Protein AF-A0A527GI43-F1 (afdb_monomer)

Radius of gyration: 19.09 Å; Cα contacts (8 Å, |Δi|>4): 67; chains: 1; bounding box: 38×27×51 Å

Foldseek 3Di:
DDEDAEEDEDQDDDPVVRVVVVVVVCVVPPPHPYYHYDYPVVVVCVPPNVVPPPPVVVVVVLVVVLVVVVVVPDDSVNSVCVSVVPVD

Solvent-accessible surface area (backbone atoms only — not comparable to full-atom values): 5132 Å² total; per-residue (Å²): 128,76,82,39,70,48,76,48,53,68,84,76,80,63,78,73,51,44,61,57,52,50,55,52,48,46,61,77,56,58,50,60,76,47,81,40,82,45,52,55,68,54,44,41,50,48,48,53,43,42,56,41,64,46,46,46,50,52,52,51,52,54,50,52,52,45,50,53,46,33,77,73,70,44,55,63,67,60,48,49,54,54,53,60,69,70,69,119

Secondary structure (DSSP, 8-state):
---EEEEE---SS-THHHHHHHHHHHHHTPSEEEEEE--HHHHHIIIIIIIIIIIIHHHHHHHHHHHHHHHTT--HHHHHHHHHHT--

Structure (mmCIF, N/CA/C/O backbone):
data_AF-A0A527GI43-F1
#
_entry.id   AF-A0A527GI43-F1
#
loop_
_atom_site.group_PDB
_atom_site.id
_atom_site.type_symbol
_atom_site.label_atom_id
_atom_site.label_alt_id
_atom_site.label_comp_id
_atom_site.label_asym_id
_atom_site.label_entity_id
_atom_site.label_seq_id
_atom_site.pdbx_PDB_ins_code
_atom_site.Cartn_x
_atom_site.Cartn_y
_atom_site.Cartn_z
_atom_site.occupancy
_atom_site.B_iso_or_equiv
_atom_site.auth_seq_id
_atom_site.auth_comp_id
_atom_site.auth_asym_id
_atom_site.auth_atom_id
_atom_site.pdbx_PDB_model_num
ATOM 1 N N . LYS A 1 1 ? -2.432 -18.354 -3.478 1.00 62.66 1 LYS A N 1
ATOM 2 C CA . LYS A 1 1 ? -1.340 -17.353 -3.383 1.00 62.66 1 LYS A CA 1
ATOM 3 C C . LYS A 1 1 ? -1.957 -15.965 -3.517 1.00 62.66 1 LYS A C 1
ATOM 5 O O . LYS A 1 1 ? -2.859 -15.832 -4.340 1.00 62.66 1 LYS A O 1
ATOM 10 N N . ALA A 1 2 ? -1.539 -14.991 -2.707 1.00 74.94 2 ALA A N 1
ATOM 11 C CA . ALA A 1 2 ? -2.043 -13.620 -2.803 1.00 74.94 2 ALA A CA 1
ATOM 12 C C . ALA A 1 2 ? -1.706 -13.040 -4.184 1.00 74.94 2 ALA A C 1
ATOM 14 O O . ALA A 1 2 ? -0.604 -13.247 -4.687 1.00 74.94 2 ALA A O 1
ATOM 15 N N . LYS A 1 3 ? -2.680 -12.393 -4.823 1.00 85.44 3 LYS A N 1
ATOM 16 C CA . LYS A 1 3 ? -2.496 -11.735 -6.116 1.00 85.44 3 LYS A CA 1
ATOM 17 C C . LYS A 1 3 ? -1.879 -10.361 -5.872 1.00 85.44 3 LYS A C 1
ATOM 19 O O . LYS A 1 3 ? -2.442 -9.596 -5.098 1.00 85.44 3 LYS A O 1
ATOM 24 N N . GLN A 1 4 ? -0.769 -10.050 -6.538 1.00 91.44 4 GLN A N 1
ATOM 25 C CA . GLN A 1 4 ? -0.075 -8.772 -6.360 1.00 91.44 4 GLN A CA 1
ATOM 26 C C . GLN A 1 4 ? 0.315 -8.121 -7.686 1.00 91.44 4 GLN A C 1
ATOM 28 O O . GLN A 1 4 ? 0.429 -8.780 -8.722 1.00 91.44 4 GLN A O 1
ATOM 33 N N . HIS A 1 5 ? 0.490 -6.805 -7.651 1.00 95.19 5 HIS A N 1
ATOM 34 C CA . HIS A 1 5 ? 1.094 -6.019 -8.723 1.00 95.19 5 HIS A CA 1
ATOM 35 C C . HIS A 1 5 ? 2.510 -5.633 -8.314 1.00 95.19 5 HIS A C 1
ATOM 37 O O . HIS A 1 5 ? 2.827 -5.629 -7.128 1.00 95.19 5 HIS A O 1
ATOM 43 N N . MET A 1 6 ? 3.350 -5.297 -9.285 1.00 95.88 6 MET A N 1
ATOM 44 C CA . MET A 1 6 ? 4.710 -4.844 -9.018 1.00 95.88 6 MET A CA 1
ATOM 45 C C . MET A 1 6 ? 5.087 -3.666 -9.908 1.00 95.88 6 MET A C 1
ATOM 47 O O . MET A 1 6 ? 4.527 -3.488 -10.993 1.00 95.88 6 MET A O 1
ATOM 51 N N . VAL A 1 7 ? 6.079 -2.909 -9.451 1.00 97.38 7 VAL A N 1
ATOM 52 C CA . VAL A 1 7 ? 6.796 -1.898 -10.229 1.00 97.38 7 VAL A CA 1
ATOM 53 C C . VAL A 1 7 ? 8.234 -2.361 -10.469 1.00 97.38 7 VAL A C 1
ATOM 55 O O . VAL A 1 7 ? 8.780 -3.151 -9.700 1.00 97.38 7 VAL A O 1
ATOM 58 N N . SER A 1 8 ? 8.858 -1.924 -11.558 1.00 97.25 8 SER A N 1
ATOM 59 C CA . SER A 1 8 ? 10.260 -2.226 -11.871 1.00 97.25 8 SER A CA 1
ATOM 60 C C . SER A 1 8 ? 10.912 -1.092 -12.645 1.00 97.25 8 SER A C 1
ATOM 62 O O . SER A 1 8 ? 10.286 -0.483 -13.511 1.00 97.25 8 SER A O 1
ATOM 64 N N . ALA A 1 9 ? 12.185 -0.841 -12.355 1.00 97.94 9 ALA A N 1
ATOM 65 C CA . ALA A 1 9 ? 12.999 0.162 -13.028 1.00 97.94 9 ALA A CA 1
ATOM 66 C C . ALA A 1 9 ? 14.316 -0.459 -13.505 1.00 97.94 9 ALA A C 1
ATOM 68 O O . ALA A 1 9 ? 14.911 -1.283 -12.810 1.00 97.94 9 ALA A O 1
ATOM 69 N N . LEU A 1 10 ? 14.787 -0.033 -14.678 1.00 98.25 10 LEU A N 1
ATOM 70 C CA . LEU A 1 10 ? 16.158 -0.287 -15.116 1.00 98.25 10 LEU A CA 1
ATOM 71 C C . LEU A 1 10 ? 17.043 0.822 -14.536 1.00 98.25 10 LEU A C 1
ATOM 73 O O . LEU A 1 10 ? 16.973 1.958 -14.998 1.00 98.25 10 LEU A O 1
ATOM 77 N N . MET A 1 11 ? 17.832 0.507 -13.506 1.00 97.25 11 MET A N 1
ATOM 78 C CA . MET A 1 11 ? 18.731 1.482 -12.870 1.00 97.25 11 MET A CA 1
ATOM 79 C C . MET A 1 11 ? 19.879 1.886 -13.796 1.00 97.25 11 MET A C 1
ATOM 81 O O . MET A 1 11 ? 20.232 3.056 -13.903 1.00 97.25 11 MET A O 1
ATOM 85 N N . GLN A 1 12 ? 20.466 0.896 -14.460 1.00 97.12 12 GLN A N 1
ATOM 86 C CA . GLN A 1 12 ? 21.610 1.057 -15.344 1.00 97.12 12 GLN A CA 1
ATOM 87 C C . GLN A 1 12 ? 21.695 -0.142 -16.288 1.00 97.12 12 GLN A C 1
ATOM 89 O O . GLN A 1 12 ? 21.189 -1.217 -15.963 1.00 97.12 12 GLN A O 1
ATOM 94 N N . GLY A 1 13 ? 22.382 0.035 -17.414 1.00 96.94 13 GLY A N 1
ATOM 95 C CA . GLY A 1 13 ? 22.581 -1.009 -18.418 1.00 96.94 13 GLY A CA 1
ATOM 96 C C . GLY A 1 13 ? 21.784 -0.771 -19.702 1.00 96.94 13 GLY A C 1
ATOM 97 O O . GLY A 1 13 ? 21.068 0.228 -19.820 1.00 96.94 13 GLY A O 1
ATOM 98 N N . PRO A 1 14 ? 21.951 -1.653 -20.698 1.00 98.00 14 PRO A N 1
ATOM 99 C CA . PRO A 1 14 ? 21.225 -1.569 -21.952 1.00 98.00 14 PRO A CA 1
ATOM 100 C C . PRO A 1 14 ? 19.739 -1.888 -21.756 1.00 98.00 14 PRO A C 1
ATOM 102 O O . PRO A 1 14 ? 19.344 -2.668 -20.893 1.00 98.00 14 PRO A O 1
ATOM 105 N N . GLU A 1 15 ? 18.910 -1.318 -22.623 1.00 96.69 15 GLU A N 1
ATOM 106 C CA . GLU A 1 15 ? 17.450 -1.448 -22.588 1.00 96.69 15 GLU A CA 1
ATOM 107 C C . GLU A 1 15 ? 16.956 -2.909 -22.577 1.00 96.69 15 GLU A C 1
ATOM 109 O O . GLU A 1 15 ? 15.957 -3.239 -21.935 1.00 96.69 15 GLU A O 1
ATOM 114 N N . GLU A 1 16 ? 17.687 -3.806 -23.242 1.00 95.44 16 GLU A N 1
ATOM 115 C CA . GLU A 1 16 ? 17.387 -5.241 -23.291 1.00 95.44 16 GLU A CA 1
ATOM 116 C C . GLU A 1 16 ? 17.429 -5.937 -21.920 1.00 95.44 16 GLU A C 1
ATOM 118 O O . GLU A 1 16 ? 16.769 -6.964 -21.728 1.00 95.44 16 GLU A O 1
ATOM 123 N N . ASP A 1 17 ? 18.155 -5.382 -20.947 1.00 98.12 17 ASP A N 1
ATOM 124 C CA . ASP A 1 17 ? 18.264 -5.969 -19.613 1.00 98.12 17 ASP A CA 1
ATOM 125 C C . ASP A 1 17 ? 16.995 -5.760 -18.784 1.00 98.12 17 ASP A C 1
ATOM 127 O O . ASP A 1 17 ? 16.717 -6.569 -17.895 1.00 98.12 17 ASP A O 1
ATOM 131 N N . TYR A 1 18 ? 16.159 -4.764 -19.115 1.00 98.31 18 TYR A N 1
ATOM 132 C CA . TYR A 1 18 ? 14.859 -4.595 -18.459 1.00 98.31 18 TYR A CA 1
ATOM 133 C C . TYR A 1 18 ? 13.996 -5.853 -18.614 1.00 98.31 18 TYR A C 1
ATOM 135 O O . TYR A 1 18 ? 13.436 -6.346 -17.636 1.00 98.31 18 TYR A O 1
ATOM 143 N N . ALA A 1 19 ? 13.916 -6.412 -19.827 1.00 97.00 19 ALA A N 1
ATOM 144 C CA . ALA A 1 19 ? 13.091 -7.589 -20.098 1.00 97.00 19 ALA A CA 1
ATOM 145 C C . ALA A 1 19 ? 13.591 -8.828 -19.336 1.00 97.00 19 ALA A C 1
ATOM 147 O O . ALA A 1 19 ? 12.789 -9.593 -18.794 1.00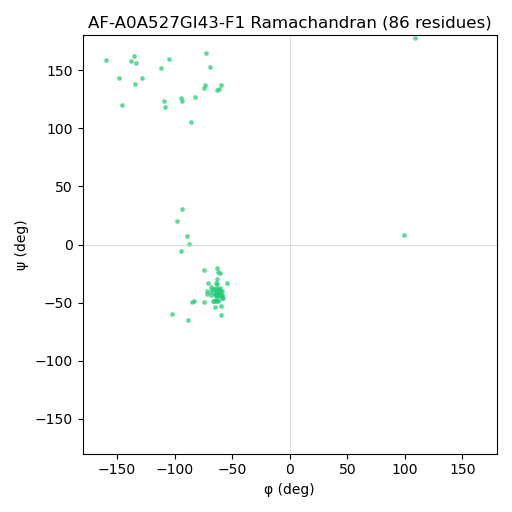 97.00 19 ALA A O 1
ATOM 148 N N . LYS A 1 20 ? 14.919 -9.000 -19.247 1.00 97.38 20 LYS A N 1
ATOM 149 C CA . LYS A 1 20 ? 15.551 -10.079 -18.471 1.00 97.38 20 LYS A CA 1
ATOM 150 C C . LYS A 1 20 ? 15.244 -9.921 -16.976 1.00 97.38 20 LYS A C 1
ATOM 152 O O . LYS A 1 20 ? 14.797 -10.874 -16.338 1.00 97.38 20 LYS A O 1
ATOM 157 N N . GLY A 1 21 ? 15.425 -8.715 -16.432 1.00 97.75 21 GLY A N 1
ATOM 158 C CA . GLY A 1 21 ? 15.142 -8.401 -15.030 1.00 97.75 21 GLY A CA 1
ATOM 159 C C . GLY A 1 21 ? 13.668 -8.576 -14.663 1.00 97.75 21 GLY A C 1
ATOM 160 O O . GLY A 1 21 ? 13.353 -9.196 -13.649 1.00 97.75 21 GLY A O 1
ATOM 161 N N . GLU A 1 22 ? 12.753 -8.111 -15.516 1.00 97.50 22 GLU A N 1
ATOM 162 C CA . GLU A 1 22 ? 11.311 -8.251 -15.300 1.00 97.50 22 GLU A CA 1
ATOM 163 C C . GLU A 1 22 ? 10.874 -9.725 -15.288 1.00 97.50 22 GLU A C 1
ATOM 165 O O . GLU A 1 22 ? 10.063 -10.124 -14.449 1.00 97.50 22 GLU A O 1
ATOM 170 N N . ALA A 1 23 ? 11.423 -10.556 -16.182 1.00 96.94 23 ALA A N 1
ATOM 171 C CA . ALA A 1 23 ? 11.132 -11.988 -16.205 1.00 96.94 23 ALA A CA 1
ATOM 172 C C . ALA A 1 23 ? 11.553 -12.676 -14.895 1.00 96.94 23 ALA A C 1
ATOM 174 O O . ALA A 1 23 ? 10.780 -13.451 -14.328 1.00 96.94 23 ALA A O 1
ATOM 175 N N . ILE A 1 24 ? 12.739 -12.345 -14.377 1.00 97.56 24 ILE A N 1
ATOM 176 C CA . ILE A 1 24 ? 13.229 -12.849 -13.087 1.00 97.56 24 ILE A CA 1
ATOM 177 C C . ILE A 1 24 ? 12.333 -12.359 -11.943 1.00 97.56 24 ILE A C 1
ATOM 179 O O . ILE A 1 24 ? 11.891 -13.158 -11.117 1.00 97.56 24 ILE A O 1
ATOM 183 N N . ALA A 1 25 ? 12.003 -11.068 -11.912 1.00 96.94 25 ALA A N 1
ATOM 184 C CA . ALA A 1 25 ? 11.170 -10.493 -10.862 1.00 96.94 25 ALA A CA 1
ATOM 185 C C . ALA A 1 25 ? 9.766 -11.126 -10.818 1.00 96.94 25 ALA A C 1
ATOM 187 O O . ALA A 1 25 ? 9.264 -11.435 -9.738 1.00 96.94 25 ALA A O 1
ATOM 188 N N . LYS A 1 26 ? 9.164 -11.420 -11.979 1.00 96.31 26 LYS A N 1
ATOM 189 C CA . LYS A 1 26 ? 7.877 -12.133 -12.078 1.00 96.31 26 LYS A CA 1
ATOM 190 C C . LYS A 1 26 ? 7.928 -13.560 -11.531 1.00 96.31 26 LYS A C 1
ATOM 192 O O . LYS A 1 26 ? 6.905 -14.047 -11.053 1.00 96.31 26 LYS A O 1
ATOM 197 N N . ILE A 1 27 ? 9.085 -14.223 -11.590 1.00 96.44 27 ILE A N 1
ATOM 198 C CA . ILE A 1 27 ? 9.293 -15.548 -10.988 1.00 96.44 27 ILE A CA 1
ATOM 199 C C . ILE A 1 27 ? 9.401 -15.420 -9.467 1.00 96.44 27 ILE A C 1
ATOM 201 O O . ILE A 1 27 ? 8.699 -16.132 -8.749 1.00 96.44 27 ILE A O 1
ATOM 205 N N . ILE A 1 28 ? 10.236 -14.494 -8.983 1.00 95.94 28 ILE A N 1
ATOM 206 C CA . ILE A 1 28 ? 10.471 -14.268 -7.547 1.00 95.94 28 ILE A CA 1
ATOM 207 C C . ILE A 1 28 ? 9.161 -13.901 -6.836 1.00 95.94 28 ILE A C 1
ATOM 209 O O . ILE A 1 28 ? 8.833 -14.474 -5.799 1.00 95.94 28 ILE A O 1
ATOM 213 N N . TRP A 1 29 ? 8.378 -12.995 -7.425 1.00 94.25 29 TRP A N 1
ATOM 214 C CA . TRP A 1 29 ? 7.159 -12.444 -6.827 1.00 94.25 29 TRP A CA 1
ATOM 215 C C . TRP A 1 29 ? 5.868 -13.122 -7.314 1.00 94.25 29 TRP A C 1
ATOM 217 O O . TRP A 1 29 ? 4.778 -12.557 -7.209 1.00 94.25 29 TRP A O 1
ATOM 227 N N . ALA A 1 30 ? 5.943 -14.338 -7.862 1.00 94.00 30 ALA A N 1
ATOM 228 C CA . ALA A 1 30 ? 4.765 -15.019 -8.396 1.00 94.00 30 ALA A CA 1
ATOM 229 C C . ALA A 1 30 ? 3.702 -15.312 -7.304 1.00 94.00 30 ALA A C 1
ATOM 231 O O . ALA A 1 30 ? 4.024 -15.931 -6.283 1.00 94.00 30 ALA A O 1
ATOM 232 N N . PRO A 1 31 ? 2.403 -15.011 -7.535 1.00 94.88 31 PRO A N 1
ATOM 233 C CA . PRO A 1 31 ? 1.795 -14.609 -8.803 1.00 94.88 31 PRO A CA 1
ATOM 234 C C . PRO A 1 31 ? 1.711 -13.083 -8.986 1.00 94.88 31 PRO A C 1
ATOM 236 O O . PRO A 1 31 ? 1.041 -12.385 -8.223 1.00 94.88 31 PRO A O 1
ATOM 239 N N . VAL A 1 32 ? 2.303 -12.587 -10.076 1.00 95.25 32 VAL A N 1
ATOM 240 C CA . VAL A 1 32 ? 2.224 -11.177 -10.484 1.00 95.25 32 VAL A CA 1
ATOM 241 C C . VAL A 1 32 ? 1.089 -10.981 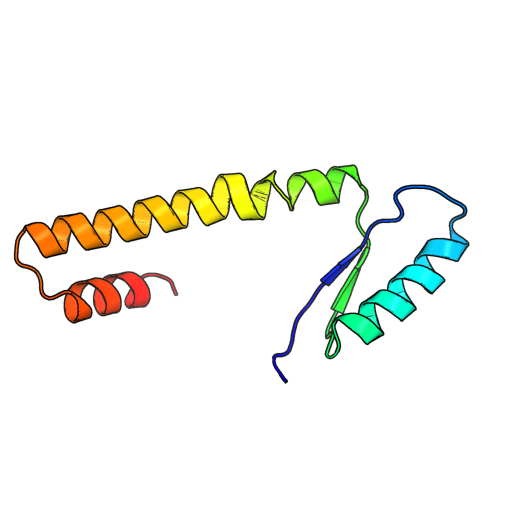-11.489 1.00 95.25 32 VAL A C 1
ATOM 243 O O . VAL A 1 32 ? 1.049 -11.642 -12.523 1.00 95.25 32 VAL A O 1
ATOM 246 N N . MET A 1 33 ? 0.177 -10.051 -11.205 1.00 94.88 33 MET A N 1
ATOM 247 C CA . MET A 1 33 ? -0.935 -9.696 -12.093 1.00 94.88 33 MET A CA 1
ATOM 248 C C . MET A 1 33 ? -0.536 -8.662 -13.149 1.00 94.88 33 MET A C 1
ATOM 250 O O . MET A 1 33 ? -0.817 -8.834 -14.330 1.00 94.88 33 MET A O 1
ATOM 254 N N . ARG A 1 34 ? 0.102 -7.567 -12.718 1.00 96.44 34 ARG A N 1
ATOM 255 C CA . ARG A 1 34 ? 0.646 -6.524 -13.599 1.00 96.44 34 ARG A CA 1
ATOM 256 C C . ARG A 1 34 ? 2.050 -6.171 -13.141 1.00 96.44 34 ARG A C 1
ATOM 258 O O . ARG A 1 34 ? 2.280 -6.052 -11.940 1.00 96.44 34 ARG A O 1
ATOM 265 N N . SER A 1 35 ? 2.937 -6.002 -14.112 1.00 97.06 35 SER A N 1
ATOM 266 C CA . SER A 1 35 ? 4.262 -5.421 -13.929 1.00 97.06 35 SER A CA 1
ATOM 267 C C . SER A 1 35 ? 4.261 -4.050 -14.586 1.00 97.06 35 SER A C 1
ATOM 269 O O . SER A 1 35 ? 3.904 -3.934 -15.759 1.00 97.06 35 SER A O 1
ATOM 271 N N . HIS A 1 36 ? 4.585 -3.022 -13.814 1.00 98.00 36 HIS A N 1
ATOM 272 C CA . HIS A 1 36 ? 4.607 -1.638 -14.257 1.00 98.00 36 HIS A CA 1
ATOM 273 C C . HIS A 1 36 ? 6.051 -1.165 -14.362 1.00 98.00 36 HIS A C 1
ATOM 275 O O . HIS A 1 36 ? 6.771 -1.111 -13.365 1.00 98.00 36 HIS A O 1
ATOM 281 N N . ARG A 1 37 ? 6.472 -0.785 -15.566 1.00 98.12 37 ARG A N 1
ATOM 282 C CA . ARG A 1 37 ? 7.759 -0.122 -15.738 1.00 98.12 37 ARG A CA 1
ATOM 283 C C . ARG A 1 37 ? 7.686 1.319 -15.249 1.00 98.12 37 ARG A C 1
ATOM 285 O O . ARG A 1 37 ? 6.760 2.036 -15.620 1.00 98.12 37 ARG A O 1
ATOM 292 N N . VAL A 1 38 ? 8.691 1.742 -14.492 1.00 98.50 38 VAL A N 1
ATOM 293 C CA . VAL A 1 38 ? 8.882 3.124 -14.035 1.00 98.50 38 VAL A CA 1
ATOM 294 C C . VAL A 1 38 ? 10.342 3.550 -14.219 1.00 98.50 38 VAL A C 1
ATOM 296 O O . VAL A 1 38 ? 11.226 2.707 -14.398 1.00 98.50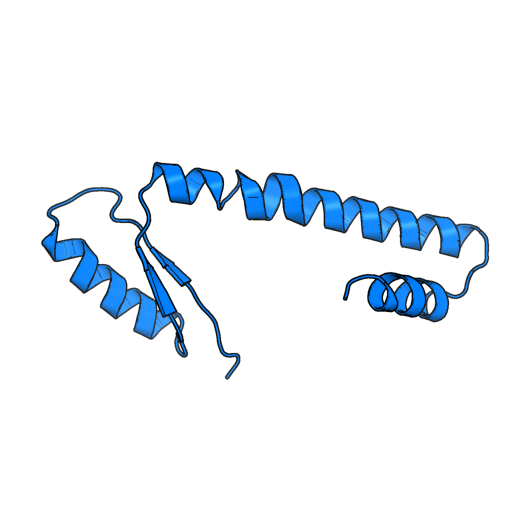 38 VAL A O 1
ATOM 299 N N . SER A 1 39 ? 10.611 4.856 -14.202 1.00 98.38 39 SER A N 1
ATOM 300 C CA . SER A 1 39 ? 11.983 5.359 -14.066 1.00 98.38 39 SER A CA 1
ATOM 301 C C . SER A 1 39 ? 12.500 5.162 -12.634 1.00 98.38 39 SER A C 1
ATOM 303 O O . SER A 1 39 ? 11.725 4.932 -11.706 1.00 98.38 39 SER A O 1
ATOM 305 N N . VAL A 1 40 ? 13.815 5.280 -12.430 1.00 98.06 40 VAL A N 1
ATOM 306 C CA . VAL A 1 40 ? 14.416 5.250 -11.082 1.00 98.06 40 VAL A CA 1
ATOM 307 C C . VAL A 1 40 ? 13.889 6.395 -10.215 1.00 98.06 40 VAL A C 1
ATOM 309 O O . VAL A 1 40 ? 13.583 6.194 -9.046 1.00 98.06 40 VAL A O 1
ATOM 312 N N . GLU A 1 41 ? 13.731 7.585 -10.792 1.00 98.38 41 GLU A N 1
ATOM 313 C CA . GLU A 1 41 ? 13.171 8.743 -10.091 1.00 98.38 41 GLU A CA 1
ATOM 314 C C . GLU A 1 41 ? 11.713 8.500 -9.674 1.00 98.38 41 GLU A C 1
ATOM 316 O O . GLU A 1 41 ? 11.337 8.761 -8.537 1.00 98.38 41 GLU A O 1
ATOM 321 N N . GLN A 1 42 ? 10.899 7.915 -10.558 1.00 98.69 42 GLN A N 1
ATOM 322 C CA . GLN A 1 42 ? 9.532 7.518 -10.219 1.00 98.69 42 GLN A CA 1
ATOM 323 C C . GLN A 1 42 ? 9.504 6.430 -9.142 1.00 98.69 42 GLN A C 1
ATOM 325 O O . GLN A 1 42 ? 8.640 6.477 -8.272 1.00 98.69 42 GLN A O 1
ATOM 330 N N . MET A 1 43 ? 10.447 5.481 -9.161 1.00 98.31 43 MET A N 1
ATOM 331 C CA . MET A 1 43 ? 10.594 4.509 -8.076 1.00 98.31 43 MET A CA 1
ATOM 332 C C . MET A 1 43 ? 10.856 5.219 -6.745 1.00 98.31 43 MET A C 1
ATOM 334 O O . MET A 1 43 ? 10.180 4.905 -5.778 1.00 98.31 43 MET A O 1
ATOM 338 N N . ALA A 1 44 ? 11.741 6.221 -6.714 1.00 97.88 44 ALA A N 1
ATOM 339 C CA . ALA A 1 44 ? 12.041 6.993 -5.505 1.00 97.88 44 ALA A CA 1
ATOM 340 C C . ALA A 1 44 ? 10.824 7.777 -4.966 1.00 97.88 44 ALA A C 1
ATOM 342 O O . ALA A 1 44 ? 10.647 7.922 -3.755 1.00 97.88 44 ALA A O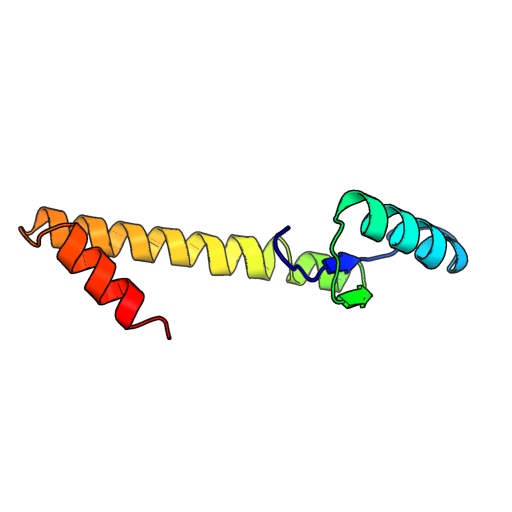 1
ATOM 343 N N . LEU A 1 45 ? 9.956 8.268 -5.861 1.00 98.62 45 LEU A N 1
ATOM 344 C CA . LEU A 1 45 ? 8.680 8.879 -5.474 1.00 98.62 45 LEU A CA 1
ATOM 345 C C . LEU A 1 45 ? 7.713 7.853 -4.867 1.00 98.62 45 LEU A C 1
ATOM 347 O O . LEU A 1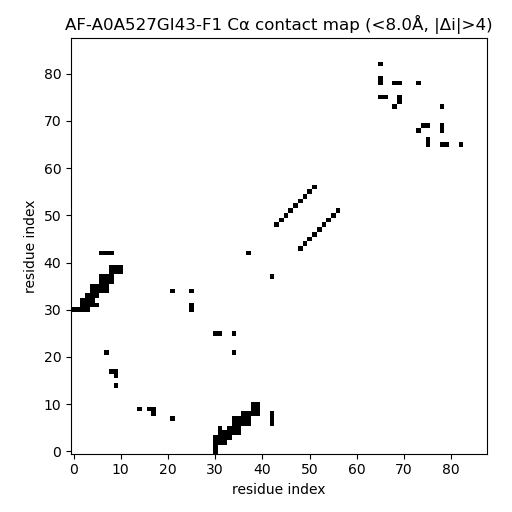 45 ? 6.990 8.181 -3.928 1.00 98.62 45 LEU A O 1
ATOM 351 N N . LEU A 1 46 ? 7.682 6.626 -5.395 1.00 98.56 46 LEU A N 1
ATOM 352 C CA . LEU A 1 46 ? 6.850 5.548 -4.858 1.00 98.56 46 LEU A CA 1
ATOM 353 C C . LEU A 1 46 ? 7.389 5.037 -3.516 1.00 98.56 46 LEU A C 1
ATOM 355 O O . LEU A 1 46 ? 6.610 4.860 -2.585 1.00 98.56 46 LEU A O 1
ATOM 359 N N . GLU A 1 47 ? 8.702 4.866 -3.402 1.00 97.69 47 GLU A N 1
ATOM 360 C CA . GLU A 1 47 ? 9.396 4.391 -2.209 1.00 97.69 47 GLU A CA 1
ATOM 361 C C . GLU A 1 47 ? 10.773 5.069 -2.088 1.00 97.69 47 GLU A C 1
ATOM 363 O O . GLU A 1 47 ? 11.592 4.938 -3.001 1.00 97.69 47 GLU A O 1
ATOM 368 N N . PRO A 1 48 ? 11.050 5.812 -0.997 1.00 98.00 48 PRO A N 1
ATOM 369 C CA . PRO A 1 48 ? 10.271 5.896 0.245 1.00 98.00 48 PRO A CA 1
ATOM 370 C C . PRO A 1 48 ? 9.147 6.950 0.233 1.00 98.00 48 PRO A C 1
ATOM 372 O O . PRO A 1 48 ? 8.473 7.130 1.247 1.00 98.00 48 PRO A O 1
ATOM 375 N N . GLY A 1 49 ? 8.944 7.700 -0.859 1.00 98.50 49 GLY A N 1
ATOM 376 C CA . GLY A 1 49 ? 8.044 8.864 -0.866 1.00 98.50 49 GLY A CA 1
ATOM 377 C C . GLY A 1 49 ? 6.588 8.538 -0.507 1.00 98.50 49 GLY A C 1
ATOM 378 O O . GLY A 1 49 ? 6.052 9.048 0.478 1.00 98.50 49 GLY A O 1
ATOM 379 N N . LEU A 1 50 ? 5.936 7.677 -1.288 1.00 98.56 50 LEU A N 1
ATOM 380 C CA . LEU A 1 50 ? 4.535 7.315 -1.077 1.00 98.56 50 LEU A CA 1
ATOM 381 C C . LEU A 1 50 ? 4.365 6.213 -0.020 1.00 98.56 50 LEU A C 1
ATOM 383 O O . LEU A 1 50 ? 3.515 6.351 0.862 1.00 98.56 50 LEU A O 1
ATOM 387 N N . SER A 1 51 ? 5.136 5.126 -0.110 1.00 98.00 51 SER A N 1
ATOM 388 C CA . SER A 1 51 ? 4.954 3.931 0.729 1.00 98.00 51 SER A CA 1
ATOM 389 C C . SER A 1 51 ? 5.365 4.146 2.186 1.00 98.00 51 SER A C 1
ATOM 391 O O . SER A 1 51 ? 4.660 3.703 3.092 1.00 98.00 51 SER A O 1
ATOM 393 N N . GLU A 1 52 ? 6.457 4.863 2.434 1.00 98.19 52 GLU A N 1
ATOM 394 C CA . GLU A 1 52 ? 6.989 5.041 3.787 1.00 98.19 52 GLU A CA 1
ATOM 395 C C . GLU A 1 52 ? 6.627 6.416 4.352 1.00 98.19 52 GLU A C 1
ATOM 397 O O . GLU A 1 52 ? 5.917 6.522 5.352 1.00 98.19 52 GLU A O 1
ATOM 402 N N . THR A 1 53 ? 7.062 7.486 3.685 1.00 98.44 53 THR A N 1
ATOM 403 C CA . THR A 1 53 ? 6.955 8.850 4.221 1.00 98.44 53 THR A CA 1
ATOM 404 C C . THR A 1 53 ? 5.498 9.262 4.402 1.00 98.44 53 THR A C 1
ATOM 406 O O . THR A 1 53 ? 5.151 9.817 5.442 1.00 98.44 53 THR A O 1
ATOM 409 N N . VAL A 1 54 ? 4.636 8.970 3.423 1.00 98.56 54 VAL A N 1
ATOM 410 C CA . VAL A 1 54 ? 3.201 9.268 3.511 1.00 98.56 54 VAL A CA 1
ATOM 411 C C . VAL A 1 54 ? 2.443 8.120 4.172 1.00 98.56 54 VAL A C 1
ATOM 413 O O . VAL A 1 54 ? 1.883 8.301 5.250 1.00 98.56 54 VAL A O 1
ATOM 416 N N . CYS A 1 55 ? 2.402 6.943 3.541 1.00 98.44 55 CYS A N 1
ATOM 417 C CA . CYS A 1 55 ? 1.519 5.864 3.979 1.00 98.44 55 CYS A CA 1
ATOM 418 C C . CYS A 1 55 ? 1.896 5.334 5.372 1.00 98.44 55 CYS A C 1
ATOM 420 O O . CYS A 1 55 ? 1.052 5.358 6.268 1.00 98.44 55 CYS A O 1
ATOM 422 N N . ALA A 1 56 ? 3.151 4.925 5.600 1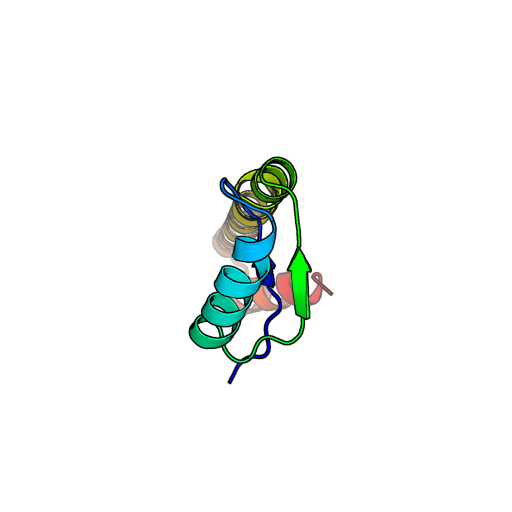.00 98.38 56 ALA A N 1
ATOM 423 C CA . ALA A 1 56 ? 3.544 4.368 6.896 1.00 98.38 56 ALA A CA 1
ATOM 424 C C . ALA A 1 56 ? 3.417 5.390 8.040 1.00 98.38 56 ALA A C 1
ATOM 426 O O . ALA A 1 56 ? 2.874 5.049 9.090 1.00 98.38 56 ALA A O 1
ATOM 427 N N . SER A 1 57 ? 3.820 6.650 7.834 1.00 98.56 57 SER A N 1
ATOM 428 C CA . SER A 1 57 ? 3.649 7.703 8.850 1.00 98.56 57 SER A CA 1
ATOM 429 C C . SER A 1 57 ? 2.181 7.916 9.229 1.00 98.56 57 SER A C 1
ATOM 431 O O . SER A 1 57 ? 1.852 8.008 10.410 1.00 98.56 57 SER A O 1
ATOM 433 N N . LEU A 1 58 ? 1.276 7.963 8.244 1.00 98.31 58 LEU A N 1
ATOM 434 C CA . LEU A 1 58 ? -0.154 8.135 8.509 1.00 98.31 58 LEU A CA 1
ATOM 435 C C . LEU A 1 58 ? -0.762 6.912 9.203 1.00 98.31 58 LEU A C 1
ATOM 437 O O . LEU A 1 58 ? -1.594 7.080 10.092 1.00 98.31 58 LEU A O 1
ATOM 441 N N . LEU A 1 59 ? -0.323 5.697 8.863 1.00 98.25 59 LEU A N 1
ATOM 442 C CA . LEU A 1 59 ? -0.742 4.479 9.564 1.00 98.25 59 LEU A CA 1
ATOM 443 C C . LEU A 1 59 ? -0.312 4.487 11.039 1.00 98.25 59 LEU A C 1
ATOM 445 O O . LEU A 1 59 ? -1.089 4.070 11.899 1.00 98.25 59 LEU A O 1
ATOM 449 N N . VAL A 1 60 ? 0.885 4.996 11.349 1.00 98.56 60 VAL A N 1
ATOM 450 C CA . VAL A 1 60 ? 1.336 5.170 12.740 1.00 98.56 60 VAL A CA 1
ATOM 451 C C . VAL A 1 60 ? 0.425 6.146 13.482 1.00 98.56 60 VAL A C 1
ATOM 453 O O . VAL A 1 60 ? -0.079 5.800 14.547 1.00 98.56 60 VAL A O 1
ATOM 456 N N . VAL A 1 61 ? 0.122 7.305 12.891 1.00 98.62 61 VAL A N 1
ATOM 457 C CA . VAL A 1 61 ? -0.789 8.295 13.495 1.00 98.62 61 VAL A CA 1
ATOM 458 C C . VAL A 1 61 ? -2.191 7.715 13.717 1.00 98.62 61 VAL A C 1
ATOM 460 O O . VAL A 1 61 ? -2.795 7.941 14.763 1.00 98.62 61 VAL A O 1
ATOM 463 N N . MET A 1 62 ? -2.718 6.932 12.770 1.00 98.31 62 MET A N 1
ATOM 464 C CA . MET A 1 62 ? -4.011 6.254 12.935 1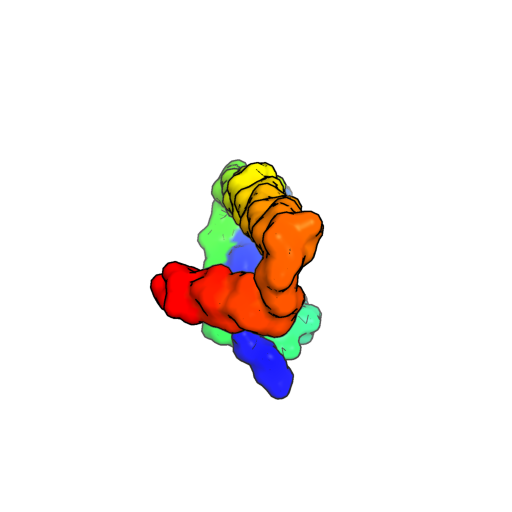.00 98.31 62 MET A CA 1
ATOM 465 C C . MET A 1 62 ? -3.996 5.278 14.114 1.00 98.31 62 MET A C 1
ATOM 467 O O . MET A 1 62 ? -4.942 5.245 14.898 1.00 98.31 62 MET A O 1
ATOM 471 N N . LYS A 1 63 ? -2.914 4.508 14.273 1.00 98.19 63 LYS A N 1
ATOM 472 C CA . LYS A 1 63 ? -2.743 3.602 15.412 1.00 98.19 63 LYS A CA 1
ATOM 473 C C . LYS A 1 63 ? -2.659 4.370 16.731 1.00 98.19 63 LYS A C 1
ATOM 475 O O . LYS A 1 63 ? -3.315 3.984 17.690 1.00 98.19 63 LYS A O 1
ATOM 480 N N . GLU A 1 64 ? -1.898 5.460 16.783 1.00 98.75 64 GLU A N 1
ATOM 481 C CA . GLU A 1 64 ? -1.808 6.317 17.974 1.00 98.75 64 GLU A CA 1
ATOM 482 C C . GLU A 1 64 ? -3.171 6.919 18.346 1.00 98.75 64 GLU A C 1
ATOM 484 O O . GLU A 1 64 ? -3.519 6.984 19.523 1.00 98.75 64 GLU A O 1
ATOM 489 N N . ALA A 1 65 ? -3.987 7.289 17.356 1.00 98.62 65 ALA A N 1
ATOM 490 C CA . ALA A 1 65 ? -5.348 7.760 17.593 1.00 98.62 65 ALA A CA 1
ATOM 491 C C . ALA A 1 65 ? -6.263 6.662 18.168 1.00 98.62 65 ALA A C 1
ATOM 493 O O . ALA A 1 65 ? -7.081 6.951 19.043 1.00 98.62 65 ALA A O 1
ATOM 494 N N . VAL A 1 66 ? -6.119 5.408 17.716 1.00 98.69 66 VAL A N 1
ATOM 495 C CA . VAL A 1 66 ? -6.816 4.255 18.318 1.00 98.69 66 VAL A CA 1
ATOM 496 C C . VAL A 1 66 ? -6.378 4.064 19.767 1.00 98.69 66 VAL A C 1
ATOM 498 O O . VAL A 1 66 ? -7.229 3.952 20.648 1.00 98.69 66 VAL A O 1
ATOM 501 N N . ASP A 1 67 ? -5.072 4.074 20.034 1.00 98.75 67 ASP A N 1
ATOM 502 C CA . ASP A 1 67 ? -4.548 3.927 21.394 1.00 98.75 67 ASP A CA 1
ATOM 503 C C . ASP A 1 67 ? -5.079 5.026 22.326 1.00 98.75 67 ASP A C 1
ATOM 505 O O . ASP A 1 67 ? -5.449 4.744 23.465 1.00 98.75 67 ASP A O 1
ATOM 509 N N . GLU A 1 68 ? -5.169 6.267 21.841 1.00 98.88 68 GLU A N 1
ATOM 510 C CA . GLU A 1 68 ? -5.655 7.406 22.622 1.00 98.88 68 GLU A CA 1
ATOM 511 C C . GLU A 1 68 ? -7.129 7.252 23.025 1.00 98.88 68 GLU A C 1
ATOM 513 O O . GLU A 1 68 ? -7.493 7.516 24.174 1.00 98.88 68 GLU A O 1
ATOM 518 N N . VAL A 1 69 ? -8.005 6.803 22.119 1.00 98.75 69 VAL A N 1
ATOM 519 C CA . VAL A 1 69 ? -9.420 6.584 22.476 1.00 98.75 69 VAL A CA 1
ATOM 520 C C . VAL A 1 69 ? -9.591 5.375 23.396 1.00 98.75 69 VAL A C 1
ATOM 522 O O . VAL A 1 69 ? -10.431 5.409 24.299 1.00 98.75 69 VAL A O 1
ATOM 525 N N . VAL A 1 70 ? -8.757 4.345 23.236 1.00 98.81 70 VAL A N 1
ATOM 526 C CA . VAL A 1 70 ? -8.726 3.187 24.139 1.00 98.81 70 VAL A CA 1
ATOM 527 C C . VAL A 1 70 ? -8.273 3.597 25.538 1.00 98.81 70 VAL A C 1
ATOM 529 O O . VAL A 1 70 ? -8.910 3.229 26.525 1.00 98.81 70 VAL A O 1
ATOM 532 N N . ALA A 1 71 ? -7.246 4.443 25.648 1.00 98.81 71 ALA A N 1
ATOM 533 C CA . ALA A 1 71 ? -6.787 4.990 26.925 1.00 98.81 71 ALA A CA 1
ATOM 534 C C . ALA A 1 71 ? -7.877 5.806 27.650 1.00 98.81 71 ALA A C 1
ATOM 536 O O . ALA A 1 71 ? -7.872 5.907 28.877 1.00 98.81 71 ALA A O 1
ATOM 537 N N . ARG A 1 72 ? -8.847 6.346 26.902 1.00 98.75 72 ARG A N 1
ATOM 538 C CA . ARG A 1 72 ? -10.025 7.063 27.423 1.00 98.75 72 ARG A CA 1
ATOM 539 C C . ARG A 1 72 ? -11.229 6.160 27.713 1.00 98.75 72 ARG A C 1
ATOM 541 O O . ARG A 1 72 ? -12.296 6.670 28.049 1.00 98.75 72 ARG A O 1
ATOM 548 N N . GLY A 1 73 ? -11.063 4.840 27.628 1.00 98.69 73 GLY A N 1
ATOM 549 C CA . GLY A 1 73 ? -12.054 3.849 28.050 1.00 98.69 73 GLY A CA 1
ATOM 550 C C . GLY A 1 73 ? -12.911 3.260 26.930 1.00 98.69 73 GLY A C 1
ATOM 551 O O . GLY A 1 73 ? -13.862 2.540 27.229 1.00 98.69 73 GLY A O 1
ATOM 552 N N . VAL A 1 74 ? -12.606 3.541 25.661 1.00 98.81 74 VAL A N 1
ATOM 553 C CA . VAL A 1 74 ? -13.250 2.843 24.538 1.00 98.81 74 VAL A CA 1
ATOM 554 C C . VAL A 1 74 ? -12.684 1.422 24.440 1.00 98.81 74 VAL A C 1
ATOM 556 O O . VAL A 1 74 ? -11.479 1.219 24.568 1.00 98.81 74 VAL A O 1
ATOM 559 N N . ASP A 1 75 ? -13.543 0.429 24.208 1.00 98.69 75 ASP A N 1
ATOM 560 C CA . ASP A 1 75 ? -13.089 -0.938 23.932 1.00 98.69 75 ASP A CA 1
ATOM 561 C C . ASP A 1 75 ? -12.203 -0.977 22.672 1.00 98.69 75 ASP A C 1
ATOM 563 O O . ASP A 1 75 ? -12.513 -0.348 21.659 1.00 98.69 75 ASP A O 1
ATOM 567 N N . GLN A 1 76 ? -11.096 -1.722 22.726 1.00 98.38 76 GLN A N 1
ATOM 568 C CA . GLN A 1 76 ? -10.116 -1.759 21.639 1.00 98.38 76 GLN A CA 1
ATOM 569 C C . GLN A 1 76 ? -10.707 -2.300 20.336 1.00 98.38 76 GLN A C 1
ATOM 571 O O . GLN A 1 76 ? -10.432 -1.745 19.270 1.00 98.38 76 GLN A O 1
ATOM 576 N N . GLN A 1 77 ? -11.515 -3.360 20.404 1.00 98.56 77 GLN A N 1
ATOM 577 C CA . GLN A 1 77 ? -12.129 -3.926 19.208 1.00 98.56 77 GLN A CA 1
ATOM 578 C C . GLN A 1 77 ? -13.153 -2.947 18.634 1.00 98.56 77 GLN A C 1
ATOM 580 O O . GLN A 1 77 ? -13.151 -2.714 17.430 1.00 98.56 77 GLN A O 1
ATOM 585 N N . ALA A 1 78 ? -13.946 -2.293 19.489 1.00 98.62 78 ALA A N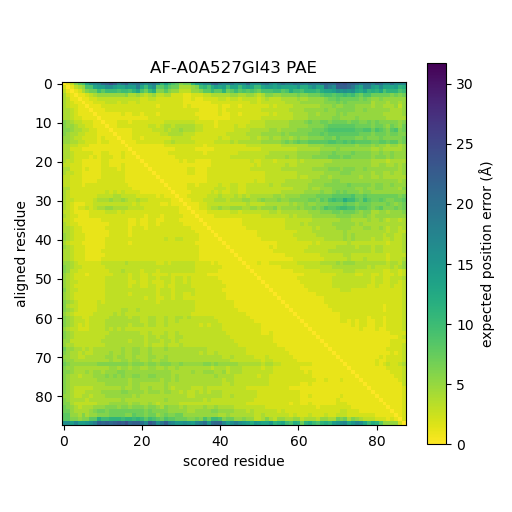 1
ATOM 586 C CA . ALA A 1 78 ? -14.874 -1.252 19.059 1.00 98.62 78 ALA A CA 1
ATOM 587 C C . ALA A 1 78 ? -14.160 -0.080 18.358 1.00 98.62 78 ALA A C 1
ATOM 589 O O . ALA A 1 78 ? -14.626 0.377 17.317 1.00 98.62 78 ALA A O 1
ATOM 590 N N . ALA A 1 79 ? -13.022 0.391 18.883 1.00 98.56 79 ALA A N 1
ATOM 591 C CA . ALA A 1 79 ? -12.236 1.460 18.262 1.00 98.56 79 ALA A CA 1
ATOM 592 C C . ALA A 1 79 ? -11.654 1.044 16.899 1.00 98.56 79 ALA A C 1
ATOM 594 O O . ALA A 1 79 ? -11.716 1.818 15.941 1.00 98.56 79 ALA A O 1
ATOM 595 N N . LEU A 1 80 ? -11.124 -0.181 16.799 1.00 97.75 80 LEU A N 1
ATOM 596 C CA . LEU A 1 80 ? -10.579 -0.725 15.554 1.00 97.75 80 LEU A CA 1
ATOM 597 C C . LEU A 1 80 ? -11.665 -0.945 14.499 1.00 97.75 80 LEU A C 1
ATOM 599 O O . LEU A 1 80 ? -11.502 -0.491 13.369 1.00 97.75 80 LEU A O 1
ATOM 603 N N . ASP A 1 81 ? -12.777 -1.587 14.859 1.00 98.06 81 ASP A N 1
ATOM 604 C CA . ASP A 1 81 ? -13.897 -1.834 13.947 1.00 98.06 81 ASP A CA 1
ATOM 6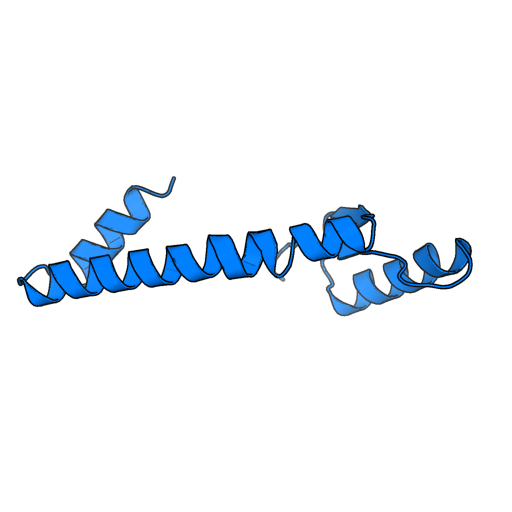05 C C . ASP A 1 81 ? -14.488 -0.515 13.444 1.00 98.06 81 ASP A C 1
ATOM 607 O O . ASP A 1 81 ? -14.790 -0.375 12.256 1.00 98.06 81 ASP A O 1
ATOM 611 N N . PHE A 1 82 ? -14.600 0.482 14.330 1.00 97.94 82 PHE A N 1
ATOM 612 C CA . PHE A 1 82 ? -15.068 1.808 13.951 1.00 97.94 82 PHE A CA 1
ATOM 613 C C . PHE A 1 82 ? -14.088 2.495 12.995 1.00 97.94 82 PHE A C 1
ATOM 615 O O . PHE A 1 82 ? -14.524 2.956 11.945 1.00 97.94 82 PHE A O 1
ATOM 622 N N . LEU A 1 83 ? -12.780 2.530 13.288 1.00 97.75 83 LEU A N 1
ATOM 623 C CA . LEU A 1 83 ? -11.782 3.126 12.387 1.00 97.75 83 LEU A CA 1
ATOM 624 C C . LEU A 1 83 ? -11.775 2.434 11.017 1.00 97.75 83 LEU A C 1
ATOM 626 O O . LEU A 1 83 ? -11.917 3.099 9.991 1.00 97.75 83 LEU A O 1
ATOM 630 N N . LEU A 1 84 ? -11.637 1.106 10.994 1.00 96.50 84 LEU A N 1
ATOM 631 C CA . LEU A 1 84 ? -11.534 0.332 9.756 1.00 96.50 84 LEU A CA 1
ATOM 632 C C . LEU A 1 84 ? -12.816 0.419 8.921 1.00 96.50 84 LEU A C 1
ATOM 634 O O . LEU A 1 84 ? -12.737 0.482 7.696 1.00 96.50 84 LEU A O 1
ATOM 638 N N . GLY A 1 85 ? -13.985 0.514 9.561 1.00 96.69 85 GLY A N 1
ATOM 639 C CA . GLY A 1 85 ? -15.259 0.734 8.875 1.00 96.69 85 GLY A CA 1
ATOM 640 C C . GLY A 1 85 ? -15.359 2.073 8.131 1.00 96.69 85 GLY A C 1
ATOM 641 O O . GLY A 1 85 ? -16.180 2.195 7.222 1.00 96.69 85 GLY A O 1
ATOM 642 N N . HIS A 1 86 ? -14.524 3.063 8.471 1.00 96.19 86 HIS A N 1
ATOM 643 C CA . HIS A 1 86 ? -14.470 4.366 7.795 1.00 96.19 86 HIS A CA 1
ATOM 644 C C . HIS A 1 86 ? -13.402 4.443 6.690 1.00 96.19 86 HIS A C 1
ATOM 646 O O . HIS A 1 86 ? -13.362 5.438 5.968 1.00 96.19 86 HIS A O 1
ATOM 652 N N . MET A 1 87 ? -12.560 3.418 6.518 1.00 90.44 87 MET A N 1
ATOM 653 C CA . MET A 1 87 ? -11.466 3.393 5.531 1.00 90.44 87 MET A CA 1
ATOM 654 C C . MET A 1 87 ? -11.858 2.749 4.182 1.00 90.44 87 MET A C 1
ATOM 656 O O . MET A 1 87 ? -11.007 2.150 3.526 1.00 90.44 87 MET A O 1
ATOM 660 N N . ASN A 1 88 ? -13.134 2.849 3.782 1.00 65.44 88 ASN A N 1
ATOM 661 C CA . ASN A 1 88 ? -13.663 2.234 2.550 1.00 65.44 88 ASN A CA 1
ATOM 662 C C . ASN A 1 88 ? -13.055 2.797 1.259 1.00 65.44 88 ASN A C 1
ATOM 664 O O . ASN A 1 88 ? -12.974 4.040 1.137 1.00 65.44 88 ASN A O 1
#

Mean predicted aligned error: 3.39 Å

Nearest PDB structures (foldseek):
  5t57-assembly1_A-2  TM=9.699E-01  e=1.097E-07  Cupriavidus necator N-1
  3c24-assembly1_B  TM=9.636E-01  e=5.260E-07  Jannaschia sp. CCS1
  3hyp-assembly1_A  TM=3.520E-01  e=2.575E+00  Bacteroides fragilis
  7c7s-assembly1_B  TM=3.091E-01  e=8.781E+00  Homo sapiens

pLDDT: mean 96.36, std 5.82, range [62.66, 98.88]

Sequence (88 aa):
KAKQHMVSALMQGPEEDYAKGEAIAKIIWAPVMRSHRVSVEQMALLEPGLSETVCASLLVVMKEAVDEVVARGVDQQAALDFLLGHMN